Protein AF-A0AAV5Y570-F1 (afdb_monomer)

pLDDT: mean 90.73, std 12.95, range [43.72, 97.94]

Sequence (57 aa):
MSCGDIAVTACVLSLSGDGRARAQSREGEIEINVELVDVGVGDRVLVHAGVAIAVTP

Structure (mmCIF, N/CA/C/O backbone):
data_AF-A0AAV5Y570-F1
#
_entry.id   AF-A0AAV5Y570-F1
#
loop_
_atom_site.group_PDB
_atom_site.id
_atom_site.type_symbol
_atom_site.label_atom_id
_atom_site.label_alt_id
_atom_site.label_comp_id
_atom_site.label_asym_id
_atom_site.label_entity_id
_atom_site.label_seq_id
_atom_site.pdbx_PDB_ins_code
_atom_site.Cartn_x
_atom_site.Cartn_y
_atom_site.Cartn_z
_atom_site.occupancy
_atom_site.B_iso_or_equiv
_atom_site.auth_seq_id
_atom_site.auth_comp_id
_atom_site.auth_asym_id
_atom_site.auth_atom_id
_atom_site.pdbx_PDB_model_num
ATOM 1 N N . MET A 1 1 ? 19.704 4.214 -20.085 1.00 43.72 1 MET A N 1
ATOM 2 C CA . MET A 1 1 ? 18.623 4.841 -19.301 1.00 43.72 1 MET A CA 1
ATOM 3 C C . MET A 1 1 ? 17.521 3.807 -19.164 1.00 43.72 1 MET A C 1
ATOM 5 O O . MET A 1 1 ? 16.635 3.749 -19.998 1.00 43.72 1 MET A O 1
ATOM 9 N N . SER A 1 2 ? 17.639 2.898 -18.201 1.00 46.03 2 SER A N 1
ATOM 10 C CA . SER A 1 2 ? 16.513 2.045 -17.831 1.00 46.03 2 SER A CA 1
ATOM 11 C C . SER A 1 2 ? 15.616 2.901 -16.948 1.00 46.03 2 SER A C 1
ATOM 13 O O . SER A 1 2 ? 15.978 3.186 -15.808 1.00 46.03 2 SER A O 1
ATOM 15 N N . CYS A 1 3 ? 14.511 3.394 -17.507 1.00 49.75 3 CYS A N 1
ATOM 16 C CA . CYS A 1 3 ? 13.399 3.859 -16.689 1.00 49.75 3 CYS A CA 1
ATOM 17 C C . CYS A 1 3 ? 12.994 2.645 -15.844 1.00 49.75 3 CYS A C 1
ATOM 19 O O . CYS A 1 3 ? 12.664 1.594 -16.391 1.00 49.75 3 CYS A O 1
ATOM 21 N N . GLY A 1 4 ? 13.262 2.717 -14.543 1.00 50.59 4 GLY A N 1
ATOM 22 C CA . GLY A 1 4 ? 13.163 1.588 -13.633 1.00 50.59 4 GLY A CA 1
ATOM 23 C C . GLY A 1 4 ? 11.707 1.239 -13.384 1.00 50.59 4 GLY A C 1
ATOM 24 O O . GLY A 1 4 ? 11.140 1.683 -12.398 1.00 50.59 4 GLY A O 1
ATOM 25 N N . ASP A 1 5 ? 11.133 0.401 -14.239 1.00 67.44 5 ASP A N 1
ATOM 26 C CA . ASP A 1 5 ? 9.797 -0.176 -14.060 1.00 67.44 5 ASP A CA 1
ATOM 27 C C . ASP A 1 5 ? 9.774 -1.297 -13.000 1.00 67.44 5 ASP A C 1
ATOM 29 O O . ASP A 1 5 ? 8.943 -2.204 -13.033 1.00 67.44 5 ASP A O 1
ATOM 33 N N . ILE A 1 6 ? 10.708 -1.279 -12.047 1.00 82.00 6 ILE A N 1
ATOM 34 C CA . ILE A 1 6 ? 10.787 -2.301 -11.005 1.00 82.00 6 ILE A CA 1
ATOM 35 C C . ILE A 1 6 ? 9.814 -1.910 -9.901 1.00 82.00 6 ILE A C 1
ATOM 37 O O . ILE A 1 6 ? 9.990 -0.891 -9.235 1.00 82.00 6 ILE A O 1
ATOM 41 N N . ALA A 1 7 ? 8.785 -2.734 -9.709 1.00 90.31 7 ALA A N 1
ATOM 42 C CA . ALA A 1 7 ? 7.896 -2.583 -8.571 1.00 90.31 7 ALA A CA 1
ATOM 43 C C . ALA A 1 7 ? 8.673 -2.804 -7.265 1.00 90.31 7 ALA A C 1
ATOM 45 O O . ALA A 1 7 ? 9.456 -3.750 -7.143 1.00 90.31 7 ALA A O 1
ATOM 46 N N . VAL A 1 8 ? 8.441 -1.941 -6.281 1.00 92.38 8 VAL A N 1
ATOM 47 C CA . VAL A 1 8 ? 9.072 -2.012 -4.961 1.00 92.38 8 VAL A CA 1
ATOM 48 C C . VAL A 1 8 ? 8.061 -2.452 -3.916 1.00 92.38 8 VAL A C 1
ATOM 50 O O . VAL A 1 8 ? 6.890 -2.093 -3.982 1.00 92.38 8 VAL A O 1
ATOM 53 N N . THR A 1 9 ? 8.502 -3.225 -2.930 1.00 95.62 9 THR A N 1
ATOM 54 C CA . THR A 1 9 ? 7.653 -3.575 -1.787 1.00 95.62 9 THR A CA 1
ATOM 55 C C . THR A 1 9 ? 7.671 -2.448 -0.759 1.00 95.62 9 THR A C 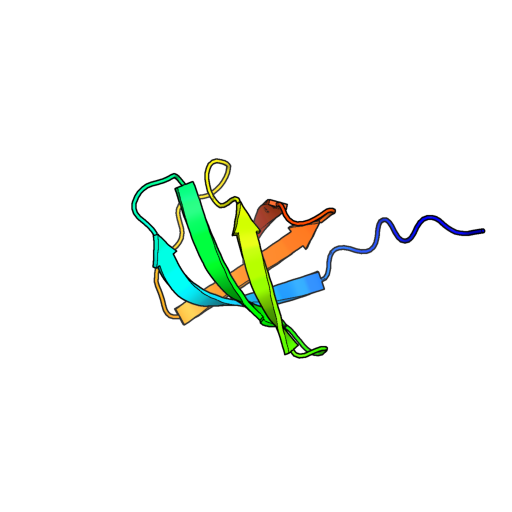1
ATOM 57 O O . THR A 1 9 ? 8.748 -1.980 -0.376 1.00 95.62 9 THR A O 1
ATOM 60 N N . ALA A 1 10 ? 6.496 -2.060 -0.270 1.00 96.94 10 ALA A N 1
ATOM 61 C CA . ALA A 1 10 ? 6.342 -1.097 0.814 1.00 96.94 10 ALA A CA 1
ATOM 62 C C . ALA A 1 10 ? 5.300 -1.578 1.835 1.00 96.94 10 ALA A C 1
ATOM 64 O O . ALA A 1 10 ? 4.347 -2.262 1.469 1.00 96.94 10 ALA A O 1
ATOM 65 N N . CYS A 1 11 ? 5.485 -1.235 3.111 1.00 97.88 11 CYS A N 1
ATOM 66 C CA . CYS A 1 11 ? 4.513 -1.513 4.174 1.00 97.88 11 CYS A CA 1
ATOM 67 C C . CYS A 1 11 ? 3.651 -0.278 4.431 1.00 97.88 11 CYS A C 1
ATOM 69 O O . CYS A 1 11 ? 4.204 0.787 4.700 1.00 97.88 11 CYS A O 1
ATOM 71 N N . VAL A 1 12 ? 2.328 -0.410 4.405 1.00 97.56 12 VAL A N 1
ATOM 72 C CA . VAL A 1 12 ? 1.399 0.694 4.671 1.00 97.56 12 VAL A CA 1
ATOM 73 C C . VAL A 1 12 ? 1.487 1.109 6.141 1.00 97.56 12 VAL A C 1
ATOM 75 O O . VAL A 1 12 ? 1.269 0.304 7.044 1.00 97.56 12 VAL A O 1
ATOM 78 N N . LEU A 1 13 ? 1.802 2.379 6.384 1.00 97.94 13 LEU A N 1
ATOM 79 C CA . LEU A 1 13 ? 1.916 2.980 7.716 1.00 97.94 13 LEU A CA 1
ATOM 80 C C . LEU A 1 13 ? 0.637 3.714 8.123 1.00 97.94 13 LEU A C 1
ATOM 82 O O . LEU A 1 13 ? 0.244 3.678 9.286 1.00 97.94 13 LEU A O 1
ATOM 86 N N . SER A 1 14 ? -0.006 4.396 7.175 1.00 97.56 14 SER A N 1
ATOM 87 C CA . SER A 1 14 ? -1.259 5.115 7.400 1.00 97.56 14 SER A CA 1
ATOM 88 C C . SER A 1 14 ? -2.024 5.314 6.096 1.00 97.56 14 SER A C 1
ATOM 90 O O . SER A 1 14 ? -1.436 5.334 5.014 1.00 97.56 14 SER A O 1
ATOM 92 N N . LEU A 1 15 ? -3.342 5.463 6.213 1.00 96.44 15 LEU A N 1
ATOM 93 C CA . LEU A 1 15 ? -4.246 5.744 5.102 1.00 96.44 15 LEU A CA 1
ATOM 94 C C . LEU A 1 15 ? -4.739 7.185 5.197 1.00 96.44 15 LEU A C 1
ATOM 96 O O . LEU A 1 15 ? -5.123 7.648 6.274 1.00 96.44 15 LEU A O 1
ATOM 100 N N . SER A 1 16 ? -4.763 7.861 4.058 1.00 88.31 16 SER A N 1
ATOM 101 C CA . SER A 1 16 ? -5.436 9.138 3.868 1.00 88.31 16 SER A CA 1
ATOM 102 C C . SER A 1 16 ? -6.767 8.888 3.154 1.00 88.31 16 SER A C 1
ATOM 104 O O . SER A 1 16 ? -6.876 8.019 2.290 1.00 88.31 16 SER A O 1
ATOM 106 N N . GLY A 1 17 ? -7.811 9.633 3.524 1.00 81.50 17 GLY A N 1
ATOM 107 C CA . GLY A 1 17 ? -9.175 9.436 3.004 1.00 81.50 17 GLY A CA 1
ATOM 108 C C . GLY A 1 17 ? -9.378 9.782 1.521 1.00 81.50 17 GLY A C 1
ATOM 109 O O . GLY A 1 17 ? -10.505 9.746 1.044 1.00 81.50 17 GLY A O 1
ATOM 110 N N . ASP A 1 18 ? -8.315 10.138 0.804 1.00 90.75 18 ASP A N 1
ATOM 111 C CA . ASP A 1 18 ? -8.284 10.556 -0.598 1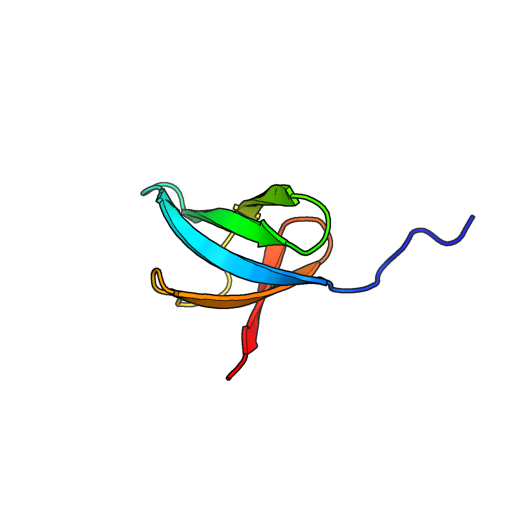.00 90.75 18 ASP A CA 1
ATOM 112 C C . ASP A 1 18 ? -7.675 9.488 -1.526 1.00 90.75 18 ASP A C 1
ATOM 114 O O . ASP A 1 18 ? -7.129 9.816 -2.577 1.00 90.75 18 ASP A O 1
ATOM 118 N N . GLY A 1 19 ? -7.726 8.211 -1.130 1.00 93.56 19 GLY A N 1
ATOM 119 C CA . GLY A 1 19 ? -7.164 7.118 -1.930 1.00 93.56 19 GLY A CA 1
ATOM 120 C C . GLY A 1 19 ? -5.633 7.076 -1.911 1.00 93.56 19 GLY A C 1
ATOM 121 O O . GLY A 1 19 ? -5.007 6.495 -2.801 1.00 93.56 19 GLY A O 1
ATOM 122 N N . ARG A 1 20 ? -5.009 7.690 -0.900 1.00 96.44 20 ARG A N 1
ATOM 123 C CA . ARG A 1 20 ? -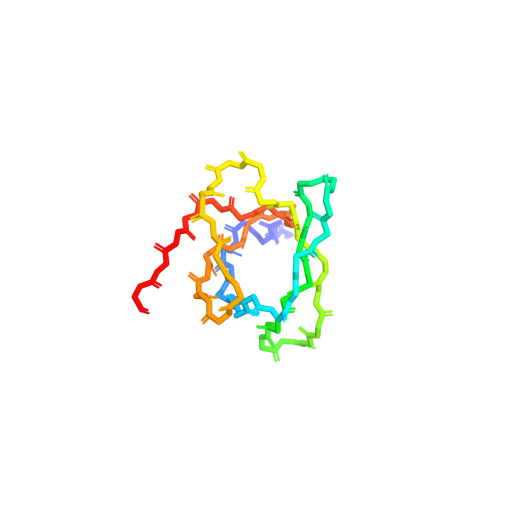3.557 7.668 -0.697 1.00 96.44 20 ARG A CA 1
ATOM 124 C C . ARG A 1 20 ? -3.171 6.994 0.604 1.00 96.44 20 ARG A C 1
ATOM 126 O O . ARG A 1 20 ? -3.950 6.907 1.548 1.00 96.44 20 ARG A O 1
ATOM 133 N N . ALA A 1 21 ? -1.923 6.560 0.669 1.00 97.38 21 ALA A N 1
ATOM 134 C CA . ALA A 1 21 ? -1.335 5.990 1.863 1.00 97.38 21 ALA A CA 1
ATOM 135 C C . ALA A 1 21 ? 0.109 6.456 2.041 1.00 97.38 21 ALA A C 1
ATOM 137 O O . ALA A 1 21 ? 0.828 6.712 1.073 1.00 97.38 21 ALA A O 1
ATOM 138 N N . ARG A 1 22 ? 0.550 6.527 3.294 1.00 97.44 22 ARG A N 1
ATOM 139 C CA . ARG A 1 22 ? 1.969 6.582 3.645 1.00 97.44 22 ARG A CA 1
ATOM 140 C C . ARG A 1 22 ? 2.479 5.162 3.784 1.00 97.44 22 ARG A C 1
ATOM 142 O O . ARG A 1 22 ? 1.833 4.351 4.446 1.00 97.44 22 ARG A O 1
ATOM 149 N N . ALA A 1 23 ? 3.631 4.862 3.203 1.00 97.38 23 ALA A N 1
ATOM 150 C CA . ALA A 1 23 ? 4.221 3.537 3.271 1.00 97.38 23 ALA A CA 1
ATOM 151 C C . ALA A 1 23 ? 5.735 3.592 3.497 1.00 97.38 23 ALA A C 1
ATOM 153 O O . ALA A 1 23 ? 6.425 4.464 2.979 1.00 97.38 23 ALA A O 1
ATOM 154 N N . GLN A 1 24 ? 6.266 2.628 4.245 1.00 97.81 24 GLN A N 1
ATOM 155 C CA . GLN A 1 24 ? 7.700 2.439 4.428 1.00 97.81 24 GLN A CA 1
ATOM 156 C C . GLN A 1 24 ? 8.241 1.537 3.319 1.00 97.81 24 GLN A C 1
ATOM 158 O O . GLN A 1 24 ? 7.937 0.344 3.278 1.00 97.81 24 GLN A O 1
ATOM 163 N N . SER A 1 25 ? 9.081 2.092 2.449 1.00 94.50 25 SER A N 1
ATOM 164 C CA . SER A 1 25 ? 9.890 1.333 1.491 1.00 94.50 25 SER A CA 1
ATOM 165 C C . SER A 1 25 ? 11.300 1.083 2.043 1.00 94.50 25 SER A C 1
ATOM 167 O O . SER A 1 25 ? 11.659 1.569 3.120 1.00 94.50 25 SER A O 1
ATOM 169 N N . ARG A 1 26 ? 12.140 0.356 1.296 1.00 92.81 26 ARG A N 1
ATOM 170 C CA . ARG A 1 26 ? 13.565 0.199 1.647 1.00 92.81 26 ARG A CA 1
ATOM 171 C C . ARG A 1 26 ? 14.351 1.512 1.615 1.00 92.81 26 ARG A C 1
ATOM 173 O O . ARG A 1 26 ? 15.351 1.613 2.316 1.00 92.81 26 ARG A O 1
ATOM 180 N N . GLU A 1 27 ? 13.924 2.478 0.809 1.00 91.25 27 GLU A N 1
ATOM 181 C CA . GLU A 1 27 ? 14.629 3.752 0.615 1.00 91.25 27 GLU A CA 1
ATOM 182 C C . GLU A 1 27 ? 14.127 4.851 1.561 1.00 91.25 27 GLU A C 1
ATOM 184 O O . GLU A 1 27 ? 14.793 5.867 1.741 1.00 91.25 27 GLU A O 1
ATOM 189 N N . GLY A 1 28 ? 12.975 4.638 2.199 1.00 94.94 28 GLY A N 1
ATOM 190 C CA . GLY A 1 28 ? 12.361 5.603 3.101 1.00 94.94 28 GLY A CA 1
ATOM 191 C C . GLY A 1 28 ? 10.840 5.566 3.059 1.00 94.94 28 GLY A C 1
ATOM 192 O O . GLY A 1 28 ? 10.232 4.721 2.392 1.00 94.94 28 GLY A O 1
ATOM 193 N N . GLU A 1 29 ? 10.232 6.492 3.792 1.00 96.62 29 GLU A N 1
ATOM 194 C CA . GLU A 1 29 ? 8.794 6.723 3.734 1.00 96.62 29 GLU A CA 1
ATOM 195 C C . GLU A 1 29 ? 8.419 7.373 2.398 1.00 96.62 29 GLU A C 1
ATOM 197 O O . GLU A 1 29 ? 9.047 8.336 1.955 1.00 96.62 29 GLU A O 1
ATOM 202 N N . ILE A 1 30 ? 7.386 6.834 1.762 1.00 95.56 30 ILE A N 1
ATOM 203 C CA . ILE A 1 30 ? 6.845 7.305 0.493 1.00 95.56 30 ILE A CA 1
ATOM 204 C C . ILE A 1 30 ? 5.331 7.467 0.602 1.00 95.56 30 ILE A C 1
ATOM 206 O O . ILE A 1 30 ? 4.666 6.786 1.383 1.00 95.56 30 ILE A O 1
ATOM 210 N N . GLU A 1 31 ? 4.779 8.370 -0.199 1.00 96.69 31 GLU A N 1
ATOM 211 C CA . GLU A 1 31 ? 3.338 8.455 -0.419 1.00 96.69 31 GLU A CA 1
ATOM 212 C C . GLU A 1 31 ? 2.977 7.648 -1.667 1.00 96.69 31 GLU A C 1
ATOM 214 O O . GLU A 1 31 ? 3.660 7.748 -2.688 1.00 96.69 31 GLU A O 1
ATOM 219 N N . ILE A 1 32 ? 1.920 6.844 -1.575 1.00 96.00 32 ILE A N 1
ATOM 220 C CA . ILE A 1 32 ? 1.459 5.970 -2.654 1.00 96.00 32 ILE A CA 1
ATOM 221 C C . ILE A 1 32 ? -0.043 6.126 -2.882 1.00 96.00 32 ILE A C 1
ATOM 223 O O . ILE A 1 32 ? -0.796 6.372 -1.939 1.00 96.00 32 ILE A O 1
ATOM 227 N N . ASN A 1 33 ? -0.484 5.964 -4.128 1.00 96.62 33 ASN A N 1
ATOM 228 C CA . ASN A 1 33 ? -1.903 5.817 -4.457 1.00 96.62 33 ASN A CA 1
ATOM 229 C C . ASN A 1 33 ? -2.331 4.362 -4.199 1.00 96.62 33 ASN A C 1
ATOM 231 O O . ASN A 1 33 ? -1.626 3.439 -4.609 1.00 96.62 33 ASN A O 1
ATOM 235 N N . VAL A 1 34 ? -3.464 4.168 -3.526 1.00 96.75 34 VAL A N 1
ATOM 236 C CA . VAL A 1 34 ? -4.017 2.848 -3.185 1.00 96.75 34 VAL A CA 1
ATOM 237 C C . VAL A 1 34 ? -5.410 2.609 -3.770 1.00 96.75 34 VAL A C 1
ATOM 239 O O . VAL A 1 34 ? 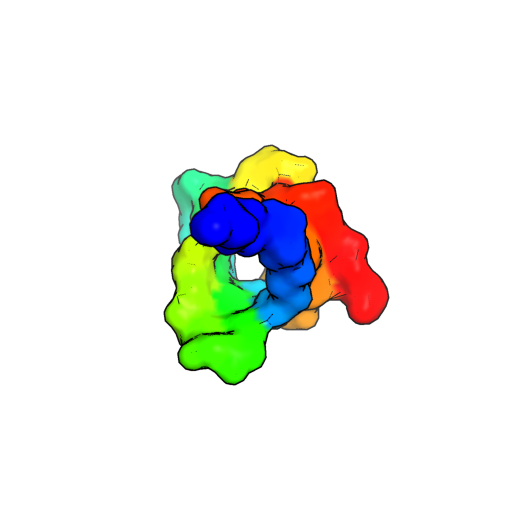-6.037 1.617 -3.453 1.00 96.75 34 VAL A O 1
ATOM 242 N N . GLU A 1 35 ? -5.908 3.455 -4.671 1.00 95.75 35 GLU A N 1
ATOM 243 C CA . GLU A 1 35 ? -7.257 3.325 -5.251 1.00 95.75 35 GLU A CA 1
ATOM 244 C C . GLU A 1 35 ? -7.465 2.036 -6.066 1.00 95.75 35 GLU A C 1
ATOM 246 O O . GLU A 1 35 ? -8.600 1.628 -6.305 1.00 95.75 35 GLU A O 1
ATOM 251 N N . LEU A 1 36 ? -6.380 1.387 -6.504 1.00 93.94 36 LEU A N 1
ATOM 252 C CA . LEU A 1 36 ? -6.428 0.145 -7.283 1.00 93.94 36 LEU A CA 1
ATOM 253 C C . LEU A 1 36 ? -6.480 -1.127 -6.423 1.00 93.94 36 LEU A C 1
ATOM 255 O O . LEU A 1 36 ? -6.661 -2.216 -6.970 1.00 93.94 36 LEU A O 1
ATOM 259 N N . VAL A 1 37 ? -6.290 -1.015 -5.107 1.00 94.75 37 VAL A N 1
ATOM 260 C CA . VAL A 1 37 ? -6.175 -2.156 -4.192 1.00 94.75 37 VAL A CA 1
ATOM 261 C C . VAL A 1 37 ? -6.852 -1.860 -2.857 1.00 94.75 37 VAL A C 1
ATOM 263 O O . VAL A 1 37 ? -6.762 -0.762 -2.328 1.00 94.75 37 VAL A O 1
ATOM 266 N N . ASP A 1 38 ? -7.508 -2.855 -2.270 1.00 93.94 38 ASP A N 1
ATOM 267 C CA . ASP A 1 38 ? -8.029 -2.731 -0.907 1.00 93.94 38 ASP A CA 1
ATOM 268 C C . ASP A 1 38 ? -6.908 -3.060 0.089 1.00 93.94 38 ASP A C 1
ATOM 270 O O . ASP A 1 38 ? -6.390 -4.179 0.073 1.00 93.94 38 ASP A O 1
ATOM 274 N N . VAL A 1 39 ? -6.472 -2.075 0.882 1.00 95.19 39 VA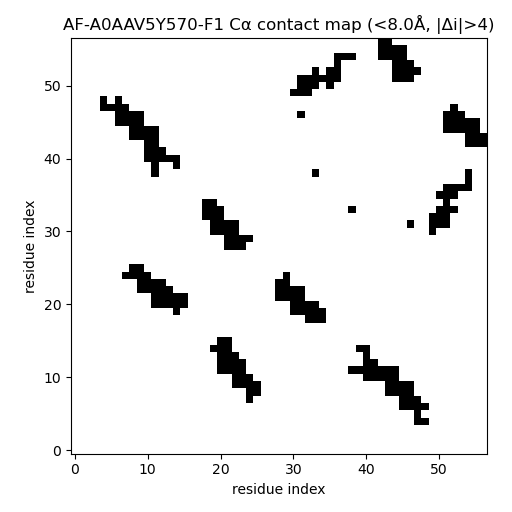L A N 1
ATOM 275 C CA . VAL A 1 39 ? -5.309 -2.197 1.781 1.00 95.19 39 VAL A CA 1
ATOM 276 C C . VAL A 1 39 ? -5.581 -1.562 3.135 1.00 95.19 39 VAL A C 1
ATOM 278 O O . VAL A 1 39 ? -6.174 -0.488 3.238 1.00 95.19 39 VAL A O 1
ATOM 281 N N . GLY A 1 40 ? -5.087 -2.210 4.182 1.00 95.62 40 GLY A N 1
ATOM 282 C CA . GLY A 1 40 ? -5.073 -1.724 5.551 1.00 95.62 40 GLY A CA 1
ATOM 283 C C . GLY A 1 40 ? -3.692 -1.251 6.004 1.00 95.62 40 GLY A C 1
ATOM 284 O O . GLY A 1 40 ? -2.660 -1.513 5.386 1.00 95.62 40 GLY A O 1
ATOM 285 N N . VAL A 1 41 ? -3.664 -0.565 7.149 1.00 96.81 41 VAL A N 1
ATOM 286 C CA . VAL A 1 41 ? 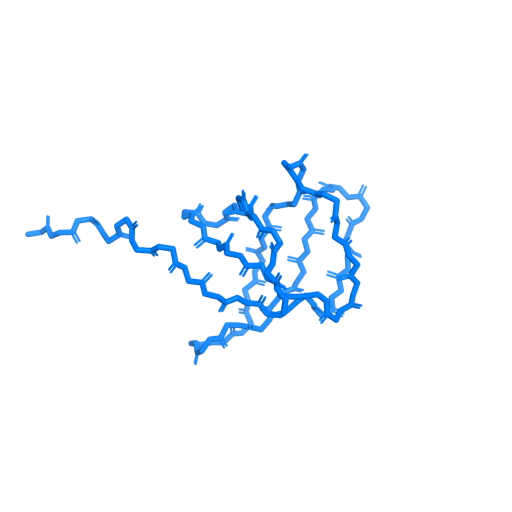-2.408 -0.278 7.857 1.00 96.81 41 VAL A CA 1
ATOM 287 C C . VAL A 1 41 ? -1.757 -1.591 8.290 1.00 96.81 41 VAL A C 1
ATOM 289 O O . VAL A 1 41 ? -2.396 -2.420 8.932 1.00 96.81 41 VAL A O 1
ATOM 292 N N . GLY A 1 42 ? -0.473 -1.749 7.973 1.00 96.69 42 GLY A N 1
ATOM 293 C CA . GLY A 1 42 ? 0.305 -2.961 8.225 1.00 96.69 42 GLY A CA 1
ATOM 294 C C . GLY A 1 42 ? 0.451 -3.880 7.011 1.00 96.69 42 GLY A C 1
ATOM 295 O O . GLY A 1 42 ? 1.364 -4.709 7.010 1.00 96.69 42 GLY A O 1
ATOM 296 N N . ASP A 1 43 ? -0.365 -3.706 5.969 1.00 97.38 43 ASP A N 1
ATOM 297 C CA . ASP A 1 43 ? -0.270 -4.520 4.758 1.00 97.38 43 ASP A CA 1
ATOM 298 C C . ASP A 1 43 ? 1.005 -4.211 3.974 1.00 97.38 43 ASP A C 1
ATOM 300 O O . ASP A 1 43 ? 1.500 -3.078 3.944 1.00 97.38 43 ASP A O 1
ATOM 304 N N . ARG A 1 44 ? 1.537 -5.230 3.297 1.00 97.31 44 ARG A N 1
ATOM 305 C CA . ARG A 1 44 ? 2.590 -5.043 2.299 1.00 97.31 44 ARG A CA 1
ATOM 306 C C . ARG A 1 44 ? 1.976 -4.922 0.923 1.00 97.31 44 ARG A C 1
ATOM 308 O O . ARG A 1 44 ? 1.090 -5.687 0.556 1.00 97.31 44 ARG A O 1
ATOM 315 N N . VAL A 1 45 ? 2.510 -4.004 0.136 1.00 96.81 45 VAL A N 1
ATOM 316 C CA . VAL A 1 45 ? 2.060 -3.754 -1.228 1.00 96.81 45 VAL A CA 1
ATOM 317 C C . VAL A 1 45 ? 3.233 -3.697 -2.190 1.00 96.81 45 VAL A C 1
ATOM 319 O O . VAL A 1 45 ? 4.345 -3.313 -1.819 1.00 96.81 45 VAL A O 1
ATOM 322 N N . LEU A 1 46 ? 2.975 -4.061 -3.443 1.00 96.56 46 LEU A N 1
ATOM 323 C CA . LEU A 1 46 ? 3.858 -3.771 -4.566 1.00 96.56 46 LEU A CA 1
ATOM 324 C C . LEU A 1 46 ? 3.481 -2.420 -5.158 1.00 96.56 46 LEU A C 1
ATOM 326 O O . LEU A 1 46 ? 2.333 -2.200 -5.538 1.00 96.56 46 LEU A O 1
ATOM 330 N N . VAL A 1 47 ? 4.468 -1.537 -5.250 1.00 94.62 47 VAL A N 1
ATOM 331 C CA . VAL A 1 47 ? 4.323 -0.162 -5.714 1.00 94.62 47 VAL A CA 1
ATOM 332 C C . VAL A 1 47 ? 5.091 0.000 -7.011 1.00 94.62 47 VAL A C 1
ATOM 334 O O . VAL A 1 47 ? 6.290 -0.259 -7.061 1.00 94.62 47 VAL A O 1
ATOM 337 N N . HIS A 1 48 ? 4.417 0.469 -8.050 1.00 93.56 48 HIS A N 1
ATOM 338 C CA . HIS A 1 48 ? 5.020 0.781 -9.335 1.00 93.56 48 HIS A CA 1
ATOM 339 C C . HIS A 1 48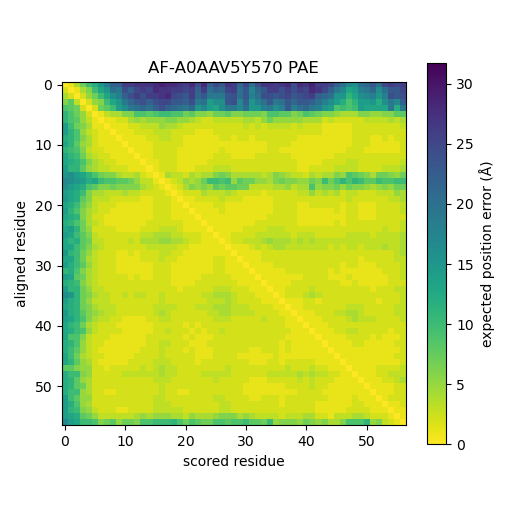 ? 4.630 2.202 -9.737 1.00 93.56 48 HIS A C 1
ATOM 341 O O . HIS A 1 48 ? 3.456 2.560 -9.682 1.00 93.56 48 HIS A O 1
ATOM 347 N N . ALA A 1 49 ? 5.622 3.029 -10.079 1.00 92.31 49 ALA A N 1
ATOM 348 C CA . ALA A 1 49 ? 5.424 4.445 -10.403 1.00 92.31 49 ALA A CA 1
ATOM 349 C C . ALA A 1 49 ? 4.595 5.224 -9.347 1.00 92.31 49 ALA A C 1
ATOM 351 O O . ALA A 1 49 ? 3.814 6.109 -9.686 1.00 92.31 49 ALA A O 1
ATOM 352 N N . GLY A 1 50 ? 4.748 4.883 -8.058 1.00 92.56 50 GLY A N 1
ATOM 353 C CA . GLY A 1 50 ? 4.011 5.507 -6.947 1.00 92.56 50 GLY A CA 1
ATOM 354 C C . GLY A 1 50 ? 2.582 4.988 -6.735 1.00 92.56 50 GLY A C 1
ATOM 355 O O . GLY A 1 50 ? 1.862 5.519 -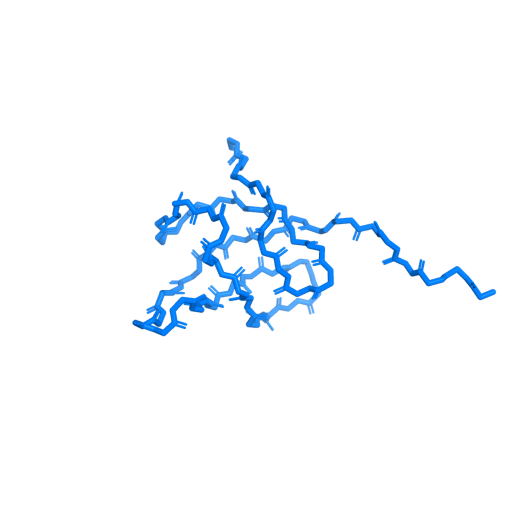5.893 1.00 92.56 50 GLY A O 1
ATOM 356 N N . VAL A 1 51 ? 2.164 3.949 -7.460 1.00 95.19 51 VAL A N 1
ATOM 357 C CA . VAL A 1 51 ? 0.828 3.348 -7.353 1.00 95.19 51 VAL A CA 1
ATOM 358 C C . VAL A 1 51 ? 0.938 1.931 -6.804 1.00 95.19 51 VAL A C 1
ATOM 360 O O . VAL A 1 51 ? 1.735 1.132 -7.298 1.00 95.19 51 VAL A O 1
ATOM 363 N N . ALA A 1 52 ? 0.144 1.607 -5.788 1.00 96.31 52 ALA A N 1
ATOM 364 C CA . ALA A 1 52 ? 0.003 0.248 -5.295 1.00 96.31 52 ALA A CA 1
ATOM 365 C C . ALA A 1 52 ? -0.784 -0.587 -6.315 1.00 96.31 52 ALA A C 1
ATOM 367 O O . ALA A 1 52 ? -1.925 -0.273 -6.644 1.00 96.31 52 ALA A O 1
ATOM 368 N N . ILE A 1 53 ? -0.156 -1.644 -6.827 1.00 95.75 53 ILE A N 1
ATOM 369 C CA . ILE A 1 53 ? -0.716 -2.502 -7.884 1.00 95.75 53 ILE A CA 1
ATOM 370 C C . ILE A 1 53 ? -1.091 -3.901 -7.386 1.00 95.75 53 ILE A C 1
ATOM 372 O O . ILE A 1 53 ? -1.784 -4.634 -8.087 1.00 95.75 53 ILE A O 1
ATOM 376 N N . ALA A 1 54 ? -0.625 -4.292 -6.198 1.00 96.19 54 ALA A N 1
ATOM 377 C CA . ALA A 1 54 ? -0.976 -5.559 -5.565 1.00 96.19 54 ALA A CA 1
ATOM 378 C C . ALA A 1 54 ? -0.707 -5.524 -4.057 1.00 96.19 54 ALA A C 1
ATOM 380 O O . ALA A 1 54 ? 0.234 -4.865 -3.613 1.00 96.19 54 ALA A O 1
ATOM 381 N N . VAL A 1 55 ? -1.483 -6.299 -3.298 1.00 96.38 55 VAL A N 1
ATOM 382 C CA . VAL A 1 55 ? -1.217 -6.628 -1.888 1.00 96.38 55 VAL A CA 1
ATOM 383 C C . VAL A 1 55 ? -0.429 -7.931 -1.829 1.00 96.38 55 VAL A C 1
ATOM 385 O O . VAL A 1 55 ? -0.720 -8.868 -2.574 1.00 96.38 55 VAL A O 1
ATOM 388 N N . THR A 1 56 ? 0.581 -7.995 -0.969 1.00 92.75 56 THR A N 1
ATOM 389 C CA . THR A 1 56 ? 1.440 -9.171 -0.800 1.00 92.75 56 THR A CA 1
ATOM 390 C C . THR A 1 56 ? 1.336 -9.729 0.621 1.00 92.75 56 THR A C 1
ATOM 392 O O . THR A 1 56 ? 1.152 -8.932 1.542 1.00 92.75 56 THR A O 1
ATOM 395 N N . PRO A 1 57 ? 1.507 -11.052 0.814 1.00 80.62 57 PRO A N 1
ATOM 396 C CA . PRO A 1 57 ? 1.530 -11.672 2.141 1.00 80.62 57 PRO A CA 1
ATOM 397 C C . PRO A 1 57 ? 2.647 -11.145 3.058 1.00 80.62 57 PRO A C 1
ATOM 399 O O . PRO A 1 57 ? 3.697 -10.685 2.542 1.00 80.62 57 PRO A O 1
#

Radius of gyration: 10.56 Å; Cα contacts (8 Å, |Δi|>4): 126; chains: 1; bounding box: 28×22×28 Å

Solvent-accessible surface area (backbone atoms only — not comparable to full-atom values): 3342 Å² total; per-residue (Å²): 135,79,80,76,86,66,62,42,64,27,33,28,69,40,79,46,99,81,44,33,29,40,22,45,38,93,91,41,80,44,73,30,36,36,77,80,47,95,79,56,71,69,39,36,26,35,30,44,98,51,30,32,77,42,78,48,135

Secondary structure (DSSP, 8-state):
-------EEEEEEEEETTTEEEEE-SSSEEEEE-TTS---TT-EEEEETTEEEEEE-

Mean predicted aligned error: 4.32 Å

Foldseek 3Di:
DPPPQAWFKWAFAADDPPQKTWTQTPVGIDIAGRPQDDDDHGWIFTGGPRYGNDT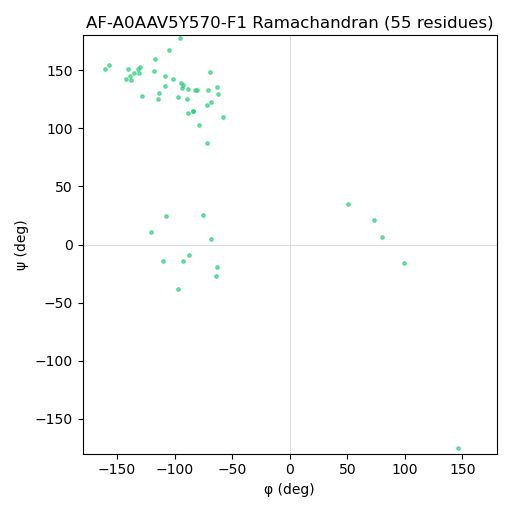DD

Nearest PDB structures (foldseek):
  3fp9-assembly3_K  TM=8.622E-01  e=9.209E-02  Mycobacterium tuberculosis
  3fp9-assembly2_E  TM=8.238E-01  e=1.539E-01  Mycobacterium tuberculosis
  3fp9-assembly3_G  TM=7.991E-01  e=1.453E-01  Mycobacterium tuberculosis
  3m9d-assembly1_E  TM=8.359E-01  e=2.882E-01  Mycobacterium tuberculosis H37Rv
  8zx1-assembly1_D  TM=8.470E-01  e=3.833E-01  Escherichia coli